Protein AF-A0A915CAP8-F1 (afdb_monomer)

Solvent-accessible surface area (backbone atoms only — not comparable to full-atom values): 8352 Å² total; per-residue (Å²): 135,81,85,80,41,60,67,44,77,44,76,41,96,78,68,72,55,78,72,49,59,77,74,40,90,83,73,81,56,42,71,53,59,78,73,64,37,61,14,31,28,34,36,31,40,40,41,34,57,38,64,57,77,76,85,67,74,97,69,77,69,26,66,51,17,30,36,37,37,34,40,66,33,47,34,55,49,46,71,52,47,49,56,67,47,50,46,27,82,45,32,44,34,42,36,36,30,34,49,73,64,46,70,62,51,58,72,71,46,66,84,61,64,67,66,33,73,51,45,17,54,81,38,74,78,53,49,65,60,41,66,75,59,36,72,72,35,48,78,46,79,45,70,45,81,127

Mean predicted aligned error: 7.62 Å

Sequence (146 aa):
MGISLQLLELIDDLKMSPYMIVMQKQRRFLYMYNEFKRCEHLVIRYDIGIVAPSFHSAQSAYEELKRVELVASHVLCKNDLVLYLSNAPNLVLLQILQPPHWVERVKRCTYGCFRNEDYGCFMDWGWASVPIRLPRTCLRFDCCSA

Nearest PDB structures (foldseek):
  2zud-assembly1_B  TM=3.402E-01  e=4.908E+00  Saccharolobus solfataricus

Structure (mmCIF, N/CA/C/O backbone):
data_AF-A0A915CAP8-F1
#
_entry.id   AF-A0A915CAP8-F1
#
loop_
_atom_site.group_PDB
_atom_site.id
_atom_site.type_symbol
_atom_site.label_atom_id
_atom_site.label_alt_id
_atom_site.label_comp_id
_atom_site.label_asym_id
_atom_site.label_entity_id
_atom_site.label_seq_id
_atom_site.pdbx_PDB_ins_code
_atom_site.Cartn_x
_atom_site.Cartn_y
_atom_site.Cartn_z
_atom_site.occupancy
_atom_site.B_iso_or_equiv
_atom_site.auth_seq_id
_atom_site.auth_comp_id
_atom_site.auth_asym_id
_atom_site.auth_atom_id
_atom_site.pdbx_PDB_model_num
ATOM 1 N N . MET A 1 1 ? -29.014 -1.982 12.306 1.00 45.22 1 MET A N 1
ATOM 2 C CA . MET A 1 1 ? -27.820 -2.844 12.176 1.00 45.22 1 MET A CA 1
ATOM 3 C C . MET A 1 1 ? -27.145 -2.463 10.870 1.00 45.22 1 MET A C 1
ATOM 5 O O . MET A 1 1 ? -27.813 -2.504 9.846 1.00 45.22 1 MET A O 1
ATOM 9 N N . GLY A 1 2 ? -25.917 -1.943 10.920 1.00 61.78 2 GLY A N 1
ATOM 10 C CA . GLY A 1 2 ? -25.212 -1.457 9.728 1.00 61.78 2 GLY A CA 1
ATOM 11 C C . GLY A 1 2 ? -24.635 -2.610 8.909 1.00 61.78 2 GLY A C 1
ATOM 12 O O . GLY A 1 2 ? -24.207 -3.611 9.477 1.00 61.78 2 GLY A O 1
ATOM 13 N N . ILE A 1 3 ? -24.642 -2.476 7.584 1.00 65.69 3 ILE A N 1
ATOM 14 C CA . ILE A 1 3 ? -24.001 -3.424 6.668 1.00 65.69 3 ILE A CA 1
ATOM 15 C C . ILE A 1 3 ? -22.483 -3.273 6.835 1.00 65.69 3 ILE A C 1
ATOM 17 O O . ILE A 1 3 ? -21.955 -2.177 6.661 1.00 65.69 3 ILE A O 1
ATOM 21 N N . SER A 1 4 ? -21.790 -4.356 7.194 1.00 76.00 4 SER A N 1
ATOM 22 C CA . SER A 1 4 ? -20.324 -4.388 7.228 1.00 76.00 4 SER A CA 1
ATOM 23 C C . SER A 1 4 ? -19.794 -4.522 5.801 1.00 76.00 4 SER A C 1
ATOM 25 O O . SER A 1 4 ? -20.192 -5.433 5.071 1.00 76.00 4 SER A O 1
ATOM 27 N N . LEU A 1 5 ? -18.928 -3.597 5.386 1.00 86.44 5 LEU A N 1
ATOM 28 C CA . LEU A 1 5 ? -18.303 -3.641 4.070 1.00 86.44 5 LEU A CA 1
ATOM 29 C C . LEU A 1 5 ? -17.179 -4.683 4.097 1.00 86.44 5 LEU A C 1
ATOM 31 O O . LEU A 1 5 ? -16.155 -4.490 4.740 1.00 86.44 5 LEU A O 1
ATOM 35 N N . GLN A 1 6 ? -17.355 -5.805 3.409 1.00 92.31 6 GLN A N 1
ATOM 36 C CA . GLN A 1 6 ? -16.332 -6.858 3.401 1.00 92.31 6 GLN A CA 1
ATOM 37 C C . GLN A 1 6 ? -15.138 -6.495 2.512 1.00 92.31 6 GLN A C 1
ATOM 39 O O . GLN A 1 6 ? -13.993 -6.747 2.875 1.00 92.31 6 GLN A O 1
ATOM 44 N N . LEU A 1 7 ? -15.399 -5.877 1.360 1.00 94.75 7 LEU A N 1
ATOM 45 C CA . LEU A 1 7 ? -14.399 -5.603 0.336 1.00 94.75 7 LEU A CA 1
ATOM 46 C C . LEU A 1 7 ? -14.619 -4.213 -0.260 1.00 94.75 7 LEU A C 1
ATOM 48 O O . LEU A 1 7 ? -15.743 -3.867 -0.625 1.00 94.75 7 LEU A O 1
ATOM 52 N N . LEU A 1 8 ? -13.540 -3.446 -0.390 1.00 94.88 8 LEU A N 1
ATOM 53 C CA . LEU A 1 8 ? -13.489 -2.228 -1.190 1.00 94.88 8 LEU A CA 1
ATOM 54 C C . LEU A 1 8 ? -12.376 -2.367 -2.230 1.00 94.88 8 LEU A C 1
ATOM 56 O O . LEU A 1 8 ? -11.212 -2.514 -1.865 1.00 94.88 8 LEU A O 1
ATOM 60 N N . GLU A 1 9 ? -12.726 -2.291 -3.514 1.00 93.88 9 GLU A N 1
ATOM 61 C CA . GLU A 1 9 ? -11.757 -2.313 -4.613 1.00 93.88 9 GLU A CA 1
ATOM 62 C C . GLU A 1 9 ? -11.641 -0.926 -5.252 1.00 93.88 9 GLU A C 1
ATOM 64 O O . GLU A 1 9 ? -12.632 -0.334 -5.679 1.00 93.88 9 GLU A O 1
ATOM 69 N N . LEU A 1 10 ? -10.417 -0.407 -5.333 1.00 90.81 10 LEU A N 1
ATOM 70 C CA . LEU A 1 10 ? -10.092 0.862 -5.980 1.00 90.81 10 LEU A CA 1
ATOM 71 C C . LEU A 1 10 ? -9.308 0.558 -7.258 1.00 90.81 10 LEU A C 1
ATOM 73 O O . LEU A 1 10 ? -8.135 0.184 -7.194 1.00 90.81 10 LEU A O 1
ATOM 77 N N . ILE A 1 11 ? -9.966 0.670 -8.412 1.00 87.44 11 ILE A N 1
ATOM 78 C CA . ILE A 1 11 ? -9.454 0.186 -9.702 1.00 87.44 11 ILE A CA 1
ATOM 79 C C . ILE A 1 11 ? -9.255 1.357 -10.671 1.00 87.44 11 ILE A C 1
ATOM 81 O O . ILE A 1 11 ? -10.142 2.196 -10.813 1.00 87.44 11 ILE A O 1
ATOM 85 N N . ASP A 1 12 ? -8.095 1.400 -11.337 1.00 79.12 12 ASP A N 1
ATOM 86 C CA . ASP A 1 12 ? -7.888 2.182 -12.563 1.00 79.12 12 ASP A CA 1
ATOM 87 C C . ASP A 1 12 ? -7.620 1.238 -13.732 1.00 79.12 12 ASP A C 1
ATOM 89 O O . ASP A 1 12 ? -6.524 0.680 -13.856 1.00 79.12 12 ASP A O 1
ATOM 93 N N . ASP A 1 13 ? -8.599 1.083 -14.616 1.00 70.94 13 ASP A N 1
ATOM 94 C CA . ASP A 1 13 ? -8.424 0.287 -15.833 1.00 70.94 13 ASP A CA 1
ATOM 95 C C . ASP A 1 13 ? -7.512 0.984 -16.860 1.00 70.94 13 ASP A C 1
ATOM 97 O O . ASP A 1 13 ? -7.046 0.358 -17.811 1.00 70.94 13 ASP A O 1
ATOM 101 N N . LEU A 1 14 ? -7.200 2.273 -16.666 1.00 66.12 14 LEU A N 1
ATOM 102 C CA . LEU A 1 14 ? -6.301 3.051 -17.524 1.00 66.12 14 LEU A CA 1
ATOM 103 C C . LEU A 1 14 ? -4.865 3.098 -16.991 1.00 66.12 14 LEU A C 1
ATOM 105 O O . LEU A 1 14 ? -4.107 4.009 -17.344 1.00 66.12 14 LEU A O 1
ATOM 109 N N . LYS A 1 15 ? -4.481 2.139 -16.140 1.00 63.53 15 LYS A N 1
ATOM 110 C CA . LYS A 1 15 ? -3.163 2.093 -15.502 1.00 63.53 15 LYS A CA 1
ATOM 111 C C . LYS A 1 15 ? -2.038 2.291 -16.515 1.00 63.53 15 LYS A C 1
ATOM 113 O O . LYS A 1 15 ? -1.812 1.477 -17.413 1.00 63.53 15 LYS A O 1
ATOM 118 N N . MET A 1 16 ? -1.310 3.393 -16.356 1.00 60.22 16 MET A N 1
ATOM 119 C CA . MET A 1 16 ? -0.176 3.690 -17.217 1.00 60.22 16 MET A CA 1
ATOM 120 C C . MET A 1 16 ? 0.989 2.764 -16.886 1.00 60.22 16 MET A C 1
ATOM 122 O O . MET A 1 16 ? 1.240 2.421 -15.732 1.00 60.22 16 MET A O 1
ATOM 126 N N . SER A 1 17 ? 1.748 2.394 -17.915 1.00 60.75 17 SER A N 1
ATOM 127 C CA . SER A 1 17 ? 2.997 1.667 -17.719 1.00 60.75 17 SER A CA 1
ATOM 128 C C . SER A 1 17 ? 3.919 2.438 -16.756 1.00 60.75 17 SER A C 1
ATOM 130 O O . SER A 1 17 ? 4.040 3.658 -16.902 1.00 60.75 17 SER A O 1
ATOM 132 N N . PRO A 1 18 ? 4.634 1.749 -15.842 1.00 57.19 18 PRO A N 1
ATOM 133 C CA . PRO A 1 18 ? 5.648 2.337 -14.964 1.00 57.19 18 PRO A CA 1
ATOM 134 C C . PRO A 1 18 ? 6.547 3.354 -15.683 1.00 57.19 18 PRO A C 1
ATOM 136 O O . PRO A 1 18 ? 6.796 4.442 -15.178 1.00 57.19 18 PRO A O 1
ATOM 139 N N . TYR A 1 19 ? 6.974 3.044 -16.909 1.00 58.22 19 TYR A N 1
ATOM 140 C CA . TYR A 1 19 ? 7.854 3.889 -17.721 1.00 58.22 19 TYR A CA 1
ATOM 141 C C . TYR A 1 19 ? 7.200 5.200 -18.183 1.00 58.22 19 TYR A C 1
ATOM 143 O O . TYR A 1 19 ? 7.873 6.220 -18.321 1.00 58.22 19 TYR A O 1
ATOM 151 N N . MET A 1 20 ? 5.882 5.197 -18.391 1.00 57.19 20 MET A N 1
ATOM 152 C CA . MET A 1 20 ? 5.133 6.385 -18.803 1.00 57.19 20 MET A CA 1
ATOM 153 C C . MET A 1 20 ? 4.959 7.390 -17.661 1.00 57.19 20 MET A C 1
ATOM 155 O O . MET A 1 20 ? 4.855 8.583 -17.928 1.00 57.19 20 MET A O 1
ATOM 159 N N . ILE A 1 21 ? 5.006 6.944 -16.402 1.00 58.88 21 ILE A N 1
ATOM 160 C CA . ILE A 1 21 ? 4.915 7.810 -15.211 1.00 58.88 21 ILE A CA 1
ATOM 161 C C . ILE A 1 21 ? 6.149 8.722 -15.074 1.00 58.88 21 ILE A C 1
ATOM 163 O O . ILE A 1 21 ? 6.039 9.863 -14.616 1.00 58.88 21 ILE A O 1
ATOM 167 N N . VAL A 1 22 ? 7.330 8.247 -15.493 1.00 57.97 22 VAL A N 1
ATOM 168 C CA . VAL A 1 22 ? 8.552 9.074 -15.569 1.00 57.97 22 VAL A CA 1
ATOM 169 C C . VAL A 1 22 ? 8.450 10.091 -16.705 1.00 57.97 22 VAL A C 1
ATOM 171 O O . VAL A 1 22 ? 8.913 11.219 -16.568 1.00 57.97 22 VAL A O 1
ATOM 174 N N . MET A 1 23 ? 7.839 9.696 -17.822 1.00 54.62 23 MET A N 1
ATOM 175 C CA . MET A 1 23 ? 7.785 10.498 -19.046 1.00 54.62 23 MET A CA 1
ATOM 176 C C . MET A 1 23 ? 6.663 11.549 -19.044 1.00 54.62 23 MET A C 1
ATOM 178 O O . MET A 1 23 ? 6.802 12.585 -19.692 1.00 54.62 23 MET A O 1
ATOM 182 N N . GLN A 1 24 ? 5.560 11.323 -18.323 1.00 55.03 24 GLN A N 1
ATOM 183 C CA . GLN A 1 24 ? 4.420 12.241 -18.273 1.00 55.03 24 GLN A CA 1
ATOM 184 C C . GLN A 1 24 ? 4.363 13.028 -16.957 1.00 55.03 24 GLN A C 1
ATOM 186 O O . GLN A 1 24 ? 4.322 12.466 -15.865 1.00 55.03 24 GLN A O 1
ATOM 191 N N . LYS A 1 25 ? 4.301 14.363 -17.065 1.00 52.38 25 LYS A N 1
ATOM 192 C CA . LYS A 1 25 ? 4.151 15.278 -15.915 1.00 52.38 25 LYS A CA 1
ATOM 193 C C . LYS A 1 25 ? 2.743 15.272 -15.303 1.00 52.38 25 LYS A C 1
ATOM 195 O O . LYS A 1 25 ? 2.581 15.728 -14.177 1.00 52.38 25 LYS A O 1
ATOM 200 N N . GLN A 1 26 ? 1.732 14.773 -16.018 1.00 55.78 26 GLN A N 1
ATOM 201 C CA . GLN A 1 26 ? 0.367 14.639 -15.502 1.00 55.78 26 GLN A CA 1
ATOM 202 C C . GLN A 1 26 ? 0.172 13.243 -14.926 1.00 55.78 26 GLN A C 1
ATOM 204 O O . GLN A 1 26 ? -0.254 12.315 -15.609 1.00 55.78 26 GLN A O 1
ATOM 209 N N . ARG A 1 27 ? 0.531 13.090 -13.656 1.00 63.56 27 ARG A N 1
ATOM 210 C CA . ARG A 1 27 ? 0.350 11.835 -12.938 1.00 63.56 27 ARG A CA 1
ATOM 211 C C . ARG A 1 27 ? -1.035 11.831 -12.291 1.00 63.56 27 ARG A C 1
ATOM 213 O O . ARG A 1 27 ? -1.385 12.767 -11.575 1.00 63.56 27 ARG A O 1
ATOM 220 N N . ARG A 1 28 ? -1.830 10.802 -12.585 1.00 72.12 28 ARG A N 1
ATOM 221 C CA . ARG A 1 28 ? -3.120 10.559 -11.932 1.00 72.12 28 ARG A CA 1
ATOM 222 C C . ARG A 1 28 ? -2.848 9.724 -10.687 1.00 72.12 28 ARG A C 1
ATOM 224 O O . ARG A 1 28 ? -2.156 8.714 -10.774 1.00 72.12 28 ARG A O 1
ATOM 231 N N . PHE A 1 29 ? -3.319 10.191 -9.541 1.00 76.44 29 PHE A N 1
ATOM 232 C CA . PHE A 1 29 ? -3.034 9.583 -8.250 1.00 76.44 29 PHE A CA 1
ATOM 233 C C . PHE A 1 29 ? -4.306 9.420 -7.437 1.00 76.44 29 PHE A C 1
ATOM 235 O O . PHE A 1 29 ? -5.196 10.269 -7.492 1.00 76.44 29 PHE A O 1
ATOM 242 N N . LEU A 1 30 ? -4.350 8.353 -6.642 1.00 81.38 30 LEU A N 1
ATOM 243 C CA . LEU A 1 30 ? -5.421 8.139 -5.684 1.00 81.38 30 LEU A CA 1
ATOM 244 C C . LEU A 1 30 ? -5.181 8.990 -4.441 1.00 81.38 30 LEU A C 1
ATOM 246 O O . LEU A 1 30 ? -4.087 8.960 -3.875 1.00 81.38 30 LEU A O 1
ATOM 250 N N . TYR A 1 31 ? -6.230 9.693 -4.015 1.00 83.94 31 TYR A N 1
ATOM 251 C CA . TYR A 1 31 ? -6.330 10.270 -2.681 1.00 83.94 31 TYR A CA 1
ATOM 252 C C . TYR A 1 31 ? -6.794 9.190 -1.704 1.00 83.94 31 TYR A C 1
ATOM 254 O O . TYR A 1 31 ? -7.876 8.626 -1.862 1.00 83.94 31 TYR A O 1
ATOM 262 N N . MET A 1 32 ? -5.984 8.905 -0.687 1.00 86.88 32 MET A N 1
ATOM 263 C CA . MET A 1 32 ? -6.348 7.949 0.362 1.00 86.88 32 MET A CA 1
ATOM 264 C C . MET A 1 32 ? -7.248 8.607 1.411 1.00 86.88 32 MET A C 1
ATOM 266 O O . MET A 1 32 ? -6.771 9.344 2.274 1.00 86.88 32 MET A O 1
ATOM 270 N N . TYR A 1 33 ? -8.549 8.326 1.344 1.00 86.50 33 TYR A N 1
ATOM 271 C CA . TYR A 1 33 ? -9.539 8.782 2.320 1.00 86.50 33 TYR A CA 1
ATOM 272 C C . TYR A 1 33 ? -9.624 7.823 3.509 1.00 86.50 33 TYR A C 1
ATOM 274 O O . TYR A 1 33 ? -9.408 6.619 3.373 1.00 86.50 33 TYR A O 1
ATOM 282 N N . ASN A 1 34 ? -9.932 8.331 4.701 1.00 86.44 34 ASN A N 1
ATOM 283 C CA . ASN A 1 34 ? -9.977 7.508 5.912 1.00 86.44 34 AS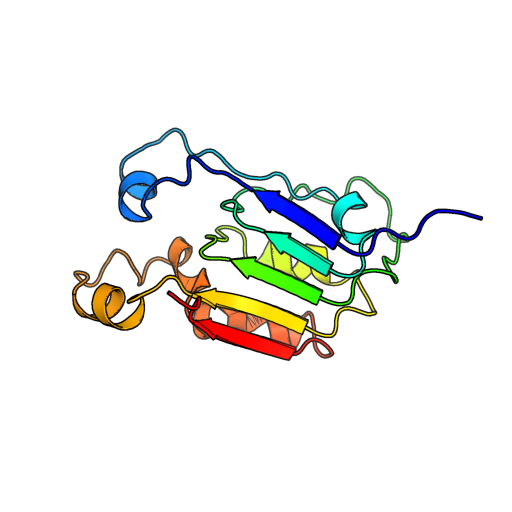N A CA 1
ATOM 284 C C . ASN A 1 34 ? -11.107 6.466 5.877 1.00 86.44 34 ASN A C 1
ATOM 286 O O . ASN A 1 34 ? -10.951 5.362 6.392 1.00 86.44 34 ASN A O 1
ATOM 290 N N . GLU A 1 35 ? -12.208 6.795 5.214 1.00 86.81 35 GLU A N 1
ATOM 291 C CA . GLU A 1 35 ? -13.402 5.978 5.028 1.00 86.81 35 GLU A CA 1
ATOM 292 C C . GLU A 1 35 ? -13.103 4.657 4.318 1.00 86.81 35 GLU A C 1
ATOM 294 O O . GLU A 1 35 ? -13.813 3.678 4.535 1.00 86.81 35 GLU A O 1
ATOM 299 N N . PHE A 1 36 ? -12.024 4.592 3.533 1.00 90.19 36 PHE A N 1
ATOM 300 C CA . PHE A 1 36 ? -11.600 3.362 2.864 1.00 90.19 36 PHE A CA 1
ATOM 301 C C . PHE A 1 36 ? -11.194 2.260 3.850 1.00 90.19 36 PHE A C 1
ATOM 303 O O . PHE A 1 36 ? -11.239 1.087 3.498 1.00 90.19 36 PHE A O 1
ATOM 310 N N . LYS A 1 37 ? -10.872 2.606 5.104 1.00 90.44 37 LYS A N 1
ATOM 311 C CA . LYS A 1 37 ? -10.575 1.640 6.174 1.00 90.44 37 LYS A CA 1
ATOM 312 C C . LYS A 1 37 ? -11.826 1.064 6.850 1.00 90.44 37 LYS A C 1
ATOM 314 O O . LYS A 1 37 ? -11.694 0.225 7.729 1.00 90.44 37 LYS A O 1
ATOM 319 N N . ARG A 1 38 ? -13.039 1.467 6.451 1.00 90.50 38 ARG A N 1
ATOM 320 C CA . ARG A 1 38 ? -14.303 0.892 6.965 1.00 90.50 38 ARG A CA 1
ATOM 321 C C . ARG A 1 38 ? -14.665 -0.457 6.329 1.00 90.50 38 ARG A C 1
ATOM 323 O O . ARG A 1 38 ? -15.790 -0.922 6.494 1.00 90.50 38 ARG A O 1
ATOM 330 N N . CYS A 1 39 ? -13.750 -1.050 5.564 1.00 93.38 39 CYS A N 1
ATOM 331 C CA . CYS A 1 39 ? -13.909 -2.373 4.978 1.00 93.38 39 CYS A CA 1
ATOM 332 C C . CYS A 1 39 ? -13.007 -3.396 5.666 1.00 93.38 39 CYS A C 1
ATOM 334 O O . CYS A 1 39 ? -11.993 -3.014 6.235 1.00 93.38 39 CYS A O 1
ATOM 336 N N . GLU A 1 40 ? -13.330 -4.686 5.574 1.00 95.31 40 GLU A N 1
ATOM 337 C CA . GLU A 1 40 ? -12.438 -5.750 6.059 1.00 95.31 40 GLU A CA 1
ATOM 338 C C . GLU A 1 40 ? -11.204 -5.938 5.163 1.00 95.31 40 GLU A C 1
ATOM 340 O O . GLU A 1 40 ? -10.091 -6.161 5.659 1.00 95.31 40 GLU A O 1
ATOM 345 N N . HIS A 1 41 ? -11.398 -5.812 3.850 1.00 96.88 41 HIS A N 1
ATOM 346 C CA . HIS A 1 41 ? -10.368 -5.965 2.834 1.00 96.88 41 HIS A CA 1
ATOM 347 C C . HIS A 1 41 ? -10.362 -4.776 1.866 1.00 96.88 41 HIS A C 1
ATOM 349 O O . HIS A 1 41 ? -11.346 -4.524 1.171 1.00 96.88 41 HIS A O 1
ATOM 355 N N . LEU A 1 42 ? -9.232 -4.075 1.793 1.00 95.81 42 LEU A N 1
ATOM 356 C CA . LEU A 1 42 ? -9.001 -2.983 0.852 1.00 95.81 42 LEU A CA 1
ATOM 357 C C . LEU A 1 42 ? -8.063 -3.443 -0.268 1.00 95.81 42 LEU A C 1
ATOM 359 O O . LEU A 1 42 ? -6.892 -3.714 -0.011 1.00 95.81 42 LEU A O 1
ATOM 363 N N . VAL A 1 43 ? -8.552 -3.478 -1.505 1.00 94.69 43 VAL A N 1
ATOM 364 C CA . VAL A 1 43 ? -7.763 -3.823 -2.695 1.00 94.69 43 VAL A CA 1
ATOM 365 C C . VAL A 1 43 ? -7.520 -2.565 -3.516 1.00 94.69 43 VAL A C 1
ATOM 367 O O . VAL A 1 43 ? -8.455 -1.864 -3.900 1.00 94.69 43 VAL A O 1
ATOM 370 N N . ILE A 1 44 ? -6.258 -2.280 -3.820 1.00 91.62 44 ILE A N 1
ATOM 371 C CA . ILE A 1 44 ? -5.852 -1.094 -4.570 1.00 91.62 44 ILE A CA 1
ATOM 372 C C . ILE A 1 44 ? -5.142 -1.535 -5.847 1.00 91.62 44 ILE A C 1
ATOM 374 O O . ILE A 1 44 ? -3.995 -1.982 -5.847 1.00 91.62 44 ILE A O 1
ATOM 378 N N . ARG A 1 45 ? -5.847 -1.365 -6.963 1.00 88.00 45 ARG A N 1
ATOM 379 C CA . ARG A 1 45 ? -5.385 -1.544 -8.344 1.00 88.00 45 ARG A CA 1
ATOM 380 C C . ARG A 1 45 ? -5.156 -0.185 -9.015 1.00 88.00 45 ARG A C 1
ATOM 382 O O . ARG A 1 45 ? -5.253 -0.082 -10.231 1.00 88.00 45 ARG A O 1
ATOM 389 N N . TYR A 1 46 ? -4.798 0.836 -8.240 1.00 84.25 46 TYR A N 1
ATOM 390 C CA . TYR A 1 46 ? -4.632 2.230 -8.664 1.00 84.25 46 TYR A CA 1
ATOM 391 C C . TYR A 1 46 ? -3.347 2.811 -8.052 1.00 84.25 46 TYR A C 1
ATOM 393 O O . TYR A 1 46 ? -3.156 2.683 -6.850 1.00 84.25 46 TYR A O 1
ATOM 401 N N . ASP A 1 47 ? -2.515 3.528 -8.816 1.00 81.56 47 ASP A N 1
ATOM 402 C CA . ASP A 1 47 ? -1.282 4.141 -8.287 1.00 81.56 47 ASP A CA 1
ATOM 403 C C . ASP A 1 47 ? -1.519 5.222 -7.204 1.00 81.56 47 ASP A C 1
ATOM 405 O O . ASP A 1 47 ? -2.141 6.268 -7.416 1.00 81.56 47 ASP A O 1
ATOM 409 N N . ILE A 1 48 ? -0.961 5.000 -6.015 1.00 78.44 48 ILE A N 1
ATOM 410 C CA . ILE A 1 48 ? -1.120 5.863 -4.843 1.00 78.44 48 ILE A CA 1
ATOM 411 C C . ILE A 1 48 ? -0.012 6.918 -4.831 1.00 78.44 48 ILE A C 1
ATOM 413 O O . ILE A 1 48 ? 1.149 6.628 -4.533 1.00 78.44 48 ILE A O 1
ATOM 417 N N . GLY A 1 49 ? -0.374 8.163 -5.120 1.00 75.00 49 GLY A N 1
ATOM 418 C CA . GLY A 1 49 ? 0.547 9.299 -5.026 1.00 75.00 49 GLY A CA 1
ATOM 419 C C . GLY A 1 49 ? 0.201 10.301 -3.936 1.00 75.00 49 GLY A C 1
ATOM 420 O O . GLY A 1 49 ? 1.067 11.085 -3.566 1.00 75.00 49 GLY A O 1
ATOM 421 N N . ILE A 1 50 ? -1.033 10.303 -3.418 1.00 78.62 50 ILE A N 1
ATOM 422 C CA . ILE A 1 50 ? -1.469 11.308 -2.449 1.00 78.62 50 ILE A CA 1
ATOM 423 C C . ILE A 1 50 ? -2.148 10.623 -1.271 1.00 78.62 50 ILE A C 1
ATOM 425 O O . ILE A 1 50 ? -3.247 10.080 -1.362 1.00 78.62 50 ILE A O 1
ATOM 429 N N . VAL A 1 51 ? -1.497 10.693 -0.118 1.00 79.81 51 VAL A N 1
ATOM 430 C CA . VAL A 1 51 ? -2.116 10.313 1.147 1.00 79.81 51 VAL A CA 1
ATOM 431 C C . VAL A 1 51 ? -2.554 11.605 1.807 1.00 79.81 51 VAL A C 1
ATOM 433 O O . VAL A 1 51 ? -1.726 12.372 2.295 1.00 79.81 51 VAL A O 1
ATOM 436 N N . ALA A 1 52 ? -3.852 11.898 1.738 1.00 70.75 52 ALA A N 1
ATOM 437 C CA . ALA A 1 52 ? -4.370 13.115 2.337 1.00 70.75 52 ALA A CA 1
ATOM 438 C C . ALA A 1 52 ? -4.094 13.083 3.852 1.00 70.75 52 ALA A C 1
ATOM 440 O O . ALA A 1 52 ? -4.355 12.057 4.492 1.00 70.75 52 ALA A O 1
ATOM 441 N N . PRO A 1 53 ? -3.574 14.174 4.445 1.00 59.25 53 PRO A N 1
ATOM 442 C CA . PRO A 1 53 ? -3.434 14.248 5.888 1.00 59.25 53 PRO A CA 1
ATOM 443 C C . PRO A 1 53 ? -4.812 14.063 6.525 1.00 59.25 53 PRO A C 1
ATOM 445 O O . PRO A 1 53 ? -5.813 14.591 6.040 1.00 59.25 53 PRO A O 1
ATOM 448 N N . SER A 1 54 ? -4.872 13.279 7.602 1.00 59.22 54 SER A N 1
ATOM 449 C CA . SER A 1 54 ? -6.120 13.049 8.324 1.00 59.22 54 SER A CA 1
ATOM 450 C C . SER A 1 54 ? -6.641 14.378 8.871 1.00 59.22 54 SER A C 1
ATOM 452 O O . SER A 1 54 ? -6.151 14.866 9.884 1.00 59.22 54 SER A O 1
ATOM 454 N N . PHE A 1 55 ? -7.649 14.958 8.219 1.00 54.75 55 PHE A N 1
ATOM 455 C CA . PHE A 1 55 ? -8.376 16.119 8.747 1.00 54.75 55 PHE A CA 1
AT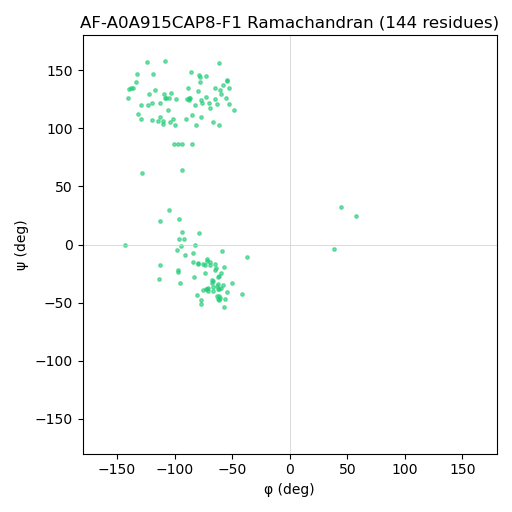OM 456 C C . PHE A 1 55 ? -9.272 15.741 9.936 1.00 54.75 55 PHE A C 1
ATOM 458 O O . PHE A 1 55 ? -9.717 16.611 10.680 1.00 54.75 55 PHE A O 1
ATOM 465 N N . HIS A 1 56 ? -9.517 14.443 10.143 1.00 52.41 56 HIS A N 1
ATOM 466 C CA . HIS A 1 56 ? -10.237 13.947 11.306 1.00 52.41 56 HIS A CA 1
ATOM 467 C C . HIS A 1 56 ? -9.288 13.699 12.481 1.00 52.41 56 HIS A C 1
ATOM 469 O O . HIS A 1 56 ? -8.305 12.959 12.385 1.00 52.41 56 HIS A O 1
ATOM 475 N N . SER A 1 57 ? -9.618 14.351 13.594 1.00 47.94 57 SER A N 1
ATOM 476 C CA . SER A 1 57 ? -8.970 14.268 14.897 1.00 47.94 57 SER A CA 1
ATOM 477 C C . SER A 1 57 ? -8.833 12.825 15.386 1.00 47.94 57 SER A C 1
ATOM 479 O O . SER A 1 57 ? -9.843 12.152 15.556 1.00 47.94 57 SER A O 1
ATOM 481 N N . ALA A 1 58 ? -7.591 12.398 15.628 1.00 50.41 58 ALA A N 1
ATOM 482 C CA . ALA A 1 58 ? -7.062 11.478 16.652 1.00 50.41 58 ALA A CA 1
ATOM 483 C C . ALA A 1 58 ? -7.814 10.198 17.121 1.00 50.41 58 ALA A C 1
ATOM 485 O O . ALA A 1 58 ? -7.241 9.479 17.934 1.00 50.41 58 ALA A O 1
ATOM 486 N N . GLN A 1 59 ? -9.038 9.871 16.689 1.00 52.28 59 GLN A N 1
ATOM 487 C CA . GLN A 1 59 ? -9.897 8.923 17.425 1.00 52.28 59 GLN A CA 1
ATOM 488 C C . GLN A 1 59 ? -10.765 7.972 16.594 1.00 52.28 59 GLN A C 1
ATOM 490 O O . GLN A 1 59 ? -11.449 7.138 17.178 1.00 52.28 59 GLN A O 1
ATOM 495 N N . SER A 1 60 ? -10.743 8.006 15.262 1.00 64.56 60 SER A N 1
ATOM 496 C CA . SER A 1 60 ? -11.369 6.920 14.498 1.00 64.56 60 SER A CA 1
ATOM 497 C C . SER A 1 60 ? -10.366 5.773 14.363 1.00 64.56 60 SER A C 1
ATOM 499 O O . SER A 1 60 ? -9.589 5.746 13.406 1.00 64.56 60 SER A O 1
ATOM 501 N N . ALA A 1 61 ? -10.329 4.878 15.352 1.00 72.94 61 ALA A N 1
ATOM 502 C CA . ALA A 1 61 ? -9.748 3.557 15.152 1.00 72.94 61 ALA A CA 1
ATOM 503 C C . ALA A 1 61 ? -10.622 2.819 14.130 1.00 72.94 61 ALA A C 1
ATOM 505 O O . ALA A 1 61 ? -11.838 2.750 14.295 1.00 72.94 61 ALA A O 1
ATOM 506 N N . TYR A 1 62 ? -10.011 2.332 13.051 1.00 84.38 62 TYR A N 1
ATOM 507 C CA . TYR A 1 62 ? -10.709 1.557 12.026 1.00 84.38 62 TYR A CA 1
ATOM 508 C C . TYR A 1 62 ? -10.482 0.080 12.308 1.00 84.38 62 TYR A C 1
ATOM 510 O O . TYR A 1 62 ? -9.504 -0.517 11.856 1.00 84.38 62 TYR A O 1
ATOM 518 N N . GLU A 1 63 ? -11.344 -0.477 13.150 1.00 88.19 63 GLU A N 1
ATOM 519 C CA . GLU A 1 63 ? -11.245 -1.859 13.615 1.00 88.19 63 GLU A CA 1
ATOM 520 C C . GLU A 1 63 ? -11.682 -2.865 12.542 1.00 88.19 63 GLU A C 1
ATOM 522 O O . GLU A 1 63 ? -11.360 -4.049 12.632 1.00 88.19 63 GLU A O 1
ATOM 527 N N . GLU A 1 64 ? -12.390 -2.420 11.508 1.00 92.31 64 GLU A N 1
ATOM 528 C CA . GLU A 1 64 ? -12.872 -3.292 10.444 1.00 92.31 64 GLU A CA 1
ATOM 529 C C . GLU A 1 64 ? -11.732 -3.776 9.548 1.00 92.31 64 GLU A C 1
ATOM 531 O O . GLU A 1 64 ? -11.712 -4.955 9.196 1.00 92.31 64 GLU A O 1
ATOM 536 N N . LEU A 1 65 ? -10.770 -2.906 9.221 1.00 94.75 65 LEU A N 1
ATOM 537 C CA . LEU A 1 65 ? -9.712 -3.220 8.266 1.00 94.75 65 LEU A CA 1
ATOM 538 C C . LEU A 1 65 ? -8.731 -4.253 8.806 1.00 94.75 65 LEU A C 1
ATOM 540 O O . LEU A 1 65 ? -7.979 -4.003 9.748 1.00 94.75 65 LEU A O 1
ATOM 544 N N . LYS A 1 66 ? -8.684 -5.398 8.121 1.00 96.12 66 LYS A N 1
ATOM 545 C CA . LYS A 1 66 ? -7.780 -6.508 8.434 1.00 96.12 66 LYS A CA 1
ATOM 546 C C . LYS A 1 66 ? -6.735 -6.743 7.360 1.00 96.12 66 LYS A C 1
ATOM 548 O O . LYS A 1 66 ? -5.654 -7.247 7.673 1.00 96.12 66 LYS A O 1
ATOM 553 N N . ARG A 1 67 ? -7.047 -6.434 6.099 1.00 96.88 67 ARG A N 1
ATOM 554 C CA . ARG A 1 67 ? -6.187 -6.750 4.953 1.00 96.88 67 ARG A CA 1
ATOM 555 C C . ARG A 1 67 ? -6.126 -5.587 3.978 1.00 96.88 67 ARG A C 1
ATOM 557 O O . ARG A 1 67 ? -7.158 -5.026 3.620 1.00 96.88 67 ARG A O 1
ATOM 564 N N . VAL A 1 68 ? -4.922 -5.271 3.522 1.00 95.88 68 VAL A N 1
ATOM 565 C CA . VAL A 1 68 ? -4.683 -4.347 2.411 1.00 95.88 68 VAL A CA 1
ATOM 566 C C . VAL A 1 68 ? -3.907 -5.087 1.339 1.00 95.88 68 VAL A C 1
ATOM 568 O O . VAL A 1 68 ? -2.872 -5.682 1.633 1.00 95.88 68 VAL A O 1
ATOM 571 N N . GLU A 1 69 ? -4.385 -5.017 0.107 1.00 95.44 69 GLU A N 1
ATOM 572 C CA . GLU A 1 69 ? -3.744 -5.605 -1.058 1.00 95.44 69 GLU A CA 1
ATOM 573 C C . GLU A 1 69 ? -3.412 -4.509 -2.076 1.00 95.44 69 GLU A C 1
ATOM 575 O O . GLU A 1 69 ? -4.284 -3.774 -2.537 1.00 95.44 69 GLU A O 1
ATOM 580 N N . LEU A 1 70 ? -2.135 -4.383 -2.429 1.00 91.81 70 LEU A N 1
ATOM 581 C CA . LEU A 1 70 ? -1.643 -3.465 -3.451 1.00 91.81 70 LEU A CA 1
ATOM 582 C C . LEU A 1 70 ? -1.325 -4.261 -4.712 1.00 91.81 70 LEU A C 1
ATOM 584 O O . LEU A 1 70 ? -0.314 -4.956 -4.779 1.00 91.81 70 LEU A O 1
ATOM 588 N N . VAL A 1 71 ? -2.180 -4.153 -5.723 1.00 89.12 71 VAL A N 1
ATOM 589 C CA . VAL A 1 71 ? -2.118 -4.995 -6.919 1.00 89.12 71 VAL A CA 1
ATOM 590 C C . VAL A 1 71 ? -1.489 -4.245 -8.070 1.00 89.12 71 VAL A C 1
ATOM 592 O O . VAL A 1 71 ? -2.098 -3.328 -8.633 1.00 89.12 71 VAL A O 1
ATOM 595 N N . ALA A 1 72 ? -0.258 -4.626 -8.419 1.00 80.81 72 ALA A N 1
ATOM 596 C CA . ALA A 1 72 ? 0.547 -3.972 -9.449 1.00 80.81 72 ALA A CA 1
ATOM 597 C C . ALA A 1 72 ? 0.501 -2.436 -9.328 1.00 80.81 72 ALA A C 1
ATOM 599 O O . ALA A 1 72 ? 0.440 -1.723 -10.328 1.00 80.81 72 ALA A O 1
ATOM 600 N N . SER A 1 73 ? 0.382 -1.934 -8.098 1.00 78.06 73 SER A N 1
ATOM 601 C CA . SER A 1 73 ? 0.125 -0.538 -7.770 1.00 78.06 73 SER A CA 1
ATOM 602 C C . SER A 1 73 ? 1.413 0.103 -7.301 1.00 78.06 73 SER A C 1
ATOM 604 O O . SER A 1 73 ? 2.075 -0.433 -6.414 1.00 78.06 73 SER A O 1
ATOM 606 N N . HIS A 1 74 ? 1.759 1.261 -7.846 1.00 78.81 74 HIS A N 1
ATOM 607 C CA . HIS A 1 74 ? 2.844 2.067 -7.307 1.00 78.81 74 HIS A CA 1
ATOM 608 C C . HIS A 1 74 ? 2.356 2.824 -6.077 1.00 78.81 74 HIS A C 1
ATOM 610 O O . HIS A 1 74 ? 1.202 3.241 -6.000 1.00 78.81 74 HIS A O 1
ATOM 616 N N . VAL A 1 75 ? 3.249 3.007 -5.113 1.00 77.88 75 VAL A N 1
ATOM 617 C CA . VAL A 1 75 ? 3.016 3.865 -3.953 1.00 77.88 75 VAL A CA 1
ATOM 618 C C . VAL A 1 75 ? 4.201 4.802 -3.849 1.00 77.88 75 VAL A C 1
ATOM 620 O O . VAL A 1 75 ? 5.304 4.369 -3.513 1.00 77.88 75 VAL A O 1
ATOM 623 N N . LEU A 1 76 ? 3.991 6.078 -4.162 1.00 74.25 76 LEU A N 1
ATOM 624 C CA . LEU A 1 76 ? 5.058 7.078 -4.110 1.00 74.25 76 LEU A CA 1
ATOM 625 C C . LEU A 1 76 ? 5.324 7.499 -2.659 1.00 74.25 76 LEU A C 1
ATOM 627 O O . LEU A 1 76 ? 6.451 7.427 -2.180 1.00 74.25 76 LEU A O 1
ATOM 631 N N . CYS A 1 77 ? 4.264 7.797 -1.908 1.00 78.94 77 CYS A N 1
ATOM 632 C CA . CYS A 1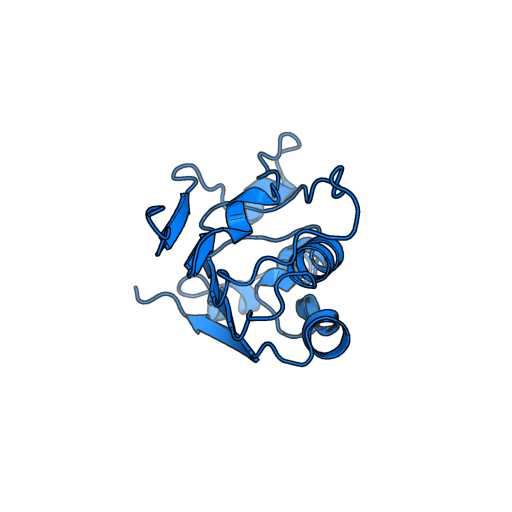 77 ? 4.334 8.233 -0.512 1.00 78.94 77 CYS A CA 1
ATOM 633 C C . CYS A 1 77 ? 4.200 7.056 0.472 1.00 78.94 77 CYS A C 1
ATOM 635 O O . CYS A 1 77 ? 3.235 6.964 1.231 1.00 78.94 77 CYS A O 1
ATOM 637 N N . LYS A 1 78 ? 5.159 6.119 0.459 1.00 86.06 78 LYS A N 1
ATOM 638 C CA . LYS A 1 78 ? 5.082 4.868 1.248 1.00 86.06 78 LYS A CA 1
ATOM 639 C C . LYS A 1 78 ? 4.988 5.115 2.749 1.00 86.06 78 LYS A C 1
ATOM 641 O O . LYS A 1 78 ? 4.144 4.528 3.414 1.00 86.06 78 LYS A O 1
ATOM 646 N N . ASN A 1 79 ? 5.818 6.009 3.280 1.00 85.81 79 ASN A N 1
ATOM 647 C CA . ASN A 1 79 ? 5.806 6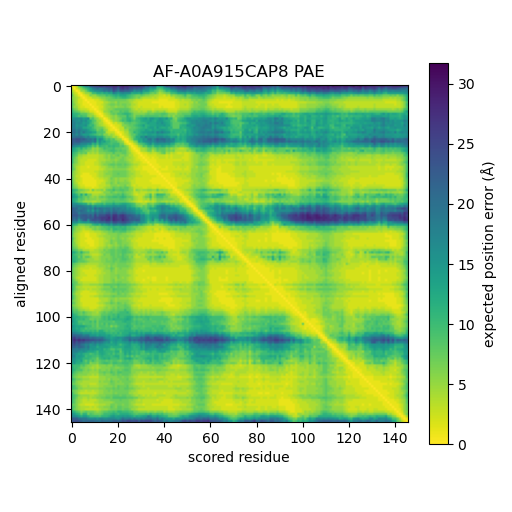.331 4.709 1.00 85.81 79 ASN A CA 1
ATOM 648 C C . ASN A 1 79 ? 4.480 6.944 5.157 1.00 85.81 79 ASN A C 1
ATOM 650 O O . ASN A 1 79 ? 4.026 6.648 6.264 1.00 85.81 79 ASN A O 1
ATOM 654 N N . ASP A 1 80 ? 3.864 7.755 4.299 1.00 86.69 80 ASP A N 1
ATOM 655 C CA . ASP A 1 80 ? 2.570 8.365 4.581 1.00 86.69 80 ASP A CA 1
ATOM 656 C C . ASP A 1 80 ? 1.462 7.323 4.506 1.00 86.69 80 ASP A C 1
ATOM 658 O O . ASP A 1 80 ? 0.588 7.315 5.363 1.00 86.69 80 ASP A O 1
ATOM 662 N N . LEU A 1 81 ? 1.530 6.379 3.560 1.00 89.81 81 LEU A N 1
ATOM 663 C CA . LEU A 1 81 ? 0.593 5.257 3.510 1.00 89.81 81 LEU A CA 1
ATOM 664 C C . LEU A 1 81 ? 0.715 4.384 4.764 1.00 89.81 81 LEU A C 1
ATOM 666 O O . LEU A 1 81 ? -0.287 4.058 5.390 1.00 89.81 81 LEU A O 1
ATOM 670 N N . VAL A 1 82 ? 1.937 4.034 5.162 1.00 90.94 82 VAL A N 1
ATOM 671 C CA . VAL A 1 82 ? 2.189 3.246 6.376 1.00 90.94 82 VAL A CA 1
ATOM 672 C C . VAL A 1 82 ? 1.692 3.994 7.620 1.00 90.94 82 VAL A C 1
ATOM 674 O O . VAL A 1 82 ? 1.107 3.381 8.509 1.00 90.94 82 VAL A O 1
ATOM 677 N N . LEU A 1 83 ? 1.861 5.320 7.677 1.00 89.38 83 LEU A N 1
ATOM 678 C CA . LEU A 1 83 ? 1.293 6.154 8.740 1.00 89.38 83 LEU A CA 1
ATOM 679 C C . LEU A 1 83 ? -0.240 6.199 8.683 1.00 89.38 83 LEU A C 1
ATOM 681 O O . LEU A 1 83 ? -0.899 6.128 9.710 1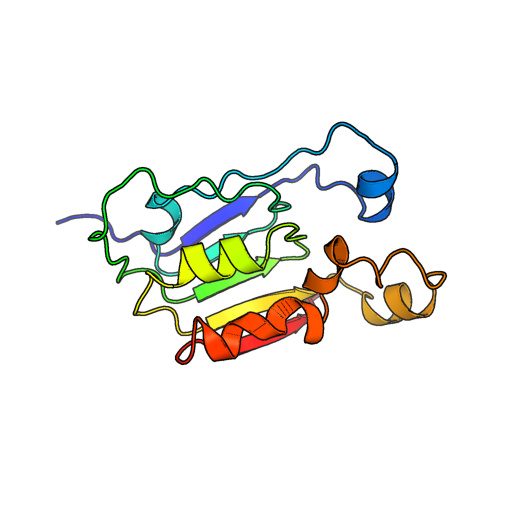.00 89.38 83 LEU A O 1
ATOM 685 N N . TYR A 1 84 ? -0.822 6.284 7.493 1.00 89.56 84 TYR A N 1
ATOM 686 C CA . TYR A 1 84 ? -2.266 6.246 7.295 1.00 89.56 84 TYR A CA 1
ATOM 687 C C . TYR A 1 84 ? -2.877 4.918 7.758 1.00 89.56 84 TYR A C 1
ATOM 689 O O . TYR A 1 84 ? -4.000 4.914 8.262 1.00 89.56 84 TYR A O 1
ATOM 697 N N . LEU A 1 85 ? -2.150 3.809 7.598 1.00 91.75 85 LEU A N 1
ATOM 698 C CA . LEU A 1 85 ? -2.558 2.476 8.040 1.00 91.75 85 LEU A CA 1
ATOM 699 C C . LEU A 1 85 ? -2.338 2.245 9.543 1.00 91.75 85 LEU A C 1
ATOM 701 O O . LEU A 1 85 ? -2.924 1.320 10.096 1.00 91.75 85 LEU A O 1
ATOM 705 N N . SER A 1 86 ? -1.544 3.072 10.233 1.00 90.50 86 SER A N 1
ATOM 706 C CA . SER A 1 86 ? -1.205 2.833 11.645 1.00 90.50 86 SER A CA 1
ATOM 707 C C . SER A 1 86 ? -2.378 3.008 12.610 1.00 90.50 86 SER A C 1
ATOM 709 O O . SER A 1 86 ? -2.317 2.531 13.741 1.00 90.50 86 SER A O 1
ATOM 711 N N . ASN A 1 87 ? -3.468 3.642 12.169 1.00 87.94 87 ASN A N 1
ATOM 712 C CA . ASN A 1 87 ? -4.713 3.751 12.931 1.00 87.94 87 ASN A CA 1
ATOM 713 C C . ASN A 1 87 ? -5.743 2.648 12.603 1.00 87.94 87 ASN A C 1
ATOM 715 O O . ASN A 1 87 ? -6.895 2.750 13.031 1.00 87.94 87 ASN A O 1
ATOM 719 N N . ALA A 1 88 ? -5.343 1.609 11.863 1.00 91.75 88 ALA A N 1
ATOM 720 C CA . ALA A 1 88 ? -6.103 0.377 11.677 1.00 91.75 88 ALA A CA 1
ATOM 721 C C . ALA A 1 88 ? -5.530 -0.718 12.605 1.00 91.75 88 ALA A C 1
ATOM 723 O O . ALA A 1 88 ? -4.651 -1.479 12.194 1.00 91.75 88 ALA A O 1
ATOM 724 N N . PRO A 1 89 ? -5.973 -0.806 13.875 1.00 90.94 89 PRO A N 1
ATOM 725 C CA . PRO A 1 89 ? -5.354 -1.684 14.875 1.00 90.94 89 PRO A CA 1
ATOM 726 C C . PRO A 1 89 ? -5.485 -3.181 14.561 1.00 90.94 89 PRO A C 1
ATOM 728 O O . PRO A 1 89 ? -4.690 -3.978 15.064 1.00 90.94 89 PRO A O 1
ATOM 731 N N . ASN A 1 90 ? -6.464 -3.553 13.731 1.00 94.56 90 ASN A N 1
ATOM 732 C CA . ASN A 1 90 ? -6.747 -4.933 13.338 1.00 94.56 90 ASN A CA 1
ATOM 733 C C . ASN A 1 90 ? -6.103 -5.326 12.002 1.00 94.56 90 ASN A C 1
ATOM 735 O O . ASN A 1 90 ? -6.313 -6.446 11.533 1.00 94.56 90 ASN A O 1
ATOM 739 N N . LEU A 1 91 ? -5.294 -4.446 11.401 1.00 96.12 91 LEU A N 1
ATOM 740 C CA . LEU A 1 91 ? -4.580 -4.735 10.165 1.00 96.12 91 LEU A CA 1
ATOM 741 C C . LEU A 1 91 ? -3.531 -5.832 10.401 1.00 96.12 91 LEU A C 1
ATOM 743 O O . LEU A 1 91 ? -2.458 -5.590 10.957 1.00 96.12 91 LEU A O 1
ATOM 747 N N . VAL A 1 92 ? -3.824 -7.042 9.931 1.00 97.00 92 VAL A N 1
ATOM 748 C CA . VAL A 1 92 ? -2.941 -8.209 10.074 1.00 97.00 92 VAL A CA 1
ATOM 749 C C . VAL A 1 92 ? -2.083 -8.457 8.839 1.00 97.00 92 VAL A C 1
ATOM 751 O O . VAL A 1 92 ? -1.045 -9.107 8.941 1.00 97.00 92 VAL A O 1
ATOM 754 N N . LEU A 1 93 ? -2.492 -7.954 7.671 1.00 97.19 93 LEU A N 1
ATOM 755 C CA . LEU A 1 93 ? -1.825 -8.238 6.405 1.00 97.19 93 LEU A CA 1
ATOM 756 C C . LEU A 1 93 ? -1.752 -7.004 5.505 1.00 97.19 93 LEU A C 1
ATOM 758 O O . LEU A 1 93 ? -2.779 -6.428 5.150 1.00 97.19 93 LEU A O 1
ATOM 762 N N . LEU A 1 94 ? -0.536 -6.686 5.072 1.00 95.94 94 LEU A N 1
ATOM 763 C CA . LEU A 1 94 ? -0.251 -5.817 3.939 1.00 95.94 94 LEU A CA 1
ATOM 764 C C . LEU A 1 94 ? 0.388 -6.676 2.844 1.00 95.94 94 LEU A C 1
ATOM 766 O O . LEU A 1 94 ? 1.511 -7.160 2.987 1.00 95.94 94 LEU A O 1
ATOM 770 N N . GLN A 1 95 ? -0.353 -6.900 1.770 1.00 95.25 95 GLN A N 1
ATOM 771 C CA . GLN A 1 95 ? 0.034 -7.761 0.666 1.00 95.25 95 GLN A CA 1
ATOM 772 C C . GLN A 1 95 ? 0.347 -6.914 -0.565 1.00 95.25 95 GLN A C 1
ATOM 774 O O . GLN A 1 95 ? -0.436 -6.055 -0.960 1.00 95.25 95 GLN A O 1
ATOM 779 N N . ILE A 1 96 ? 1.500 -7.153 -1.176 1.00 92.25 96 ILE A N 1
ATOM 780 C CA . ILE A 1 96 ? 1.943 -6.496 -2.401 1.00 92.25 96 ILE A CA 1
ATOM 781 C C . ILE A 1 96 ? 1.909 -7.542 -3.511 1.00 92.25 96 ILE A C 1
ATOM 783 O O . ILE A 1 96 ? 2.766 -8.427 -3.550 1.00 92.25 96 ILE A O 1
ATOM 787 N N . LEU A 1 97 ? 0.930 -7.451 -4.413 1.00 90.12 97 LEU A N 1
ATOM 788 C CA . LEU A 1 97 ? 0.903 -8.299 -5.599 1.00 90.12 97 LEU A CA 1
ATOM 789 C C . LEU A 1 97 ? 1.753 -7.669 -6.698 1.00 90.12 97 LEU A C 1
ATOM 791 O O . LEU A 1 97 ? 1.438 -6.614 -7.260 1.00 90.12 97 LEU A O 1
ATOM 795 N N . GLN A 1 98 ? 2.859 -8.333 -6.991 1.00 85.19 98 GLN A N 1
ATOM 796 C CA . GLN A 1 98 ? 3.807 -7.932 -8.009 1.00 85.19 98 GLN A CA 1
ATOM 797 C C . GLN A 1 98 ? 3.264 -8.310 -9.393 1.00 85.19 98 GLN A C 1
ATOM 799 O O . GLN A 1 98 ? 2.700 -9.396 -9.561 1.00 85.19 98 GLN A O 1
ATOM 804 N N . PRO A 1 99 ? 3.435 -7.444 -10.406 1.00 79.38 99 PRO A N 1
ATOM 805 C CA . PRO A 1 99 ? 2.957 -7.740 -11.747 1.00 79.38 99 PRO A CA 1
ATOM 806 C C . PRO A 1 99 ? 3.641 -8.993 -12.326 1.00 79.38 99 PRO A C 1
ATOM 808 O O . PRO A 1 99 ? 4.773 -9.317 -11.948 1.00 79.38 99 PRO A O 1
ATOM 811 N N . PRO A 1 100 ? 3.010 -9.675 -13.297 1.00 78.94 100 PRO A N 1
ATOM 812 C CA . PRO A 1 100 ? 3.640 -10.792 -13.986 1.00 78.94 100 PRO A CA 1
ATOM 813 C C . PRO A 1 100 ? 4.988 -10.385 -14.588 1.00 78.94 100 PRO A C 1
ATOM 815 O O . PRO A 1 100 ? 5.156 -9.275 -15.108 1.00 78.94 100 PRO A O 1
ATOM 818 N N . HIS A 1 101 ? 5.953 -11.298 -14.519 1.00 76.25 101 HIS A N 1
ATOM 819 C CA . HIS A 1 101 ? 7.315 -11.103 -15.018 1.00 76.25 101 HIS A CA 1
ATOM 820 C C . HIS A 1 101 ? 8.074 -9.908 -14.410 1.00 76.25 101 HIS A C 1
ATOM 822 O O . HIS A 1 101 ? 8.977 -9.341 -15.038 1.00 76.25 101 HIS A O 1
ATOM 828 N N . TRP A 1 102 ? 7.707 -9.463 -13.200 1.00 74.81 102 TRP A N 1
ATOM 829 C CA . TRP A 1 102 ? 8.390 -8.340 -12.552 1.00 74.81 102 TRP A CA 1
ATOM 830 C C . TRP A 1 102 ? 9.887 -8.627 -12.347 1.00 74.81 102 TRP A C 1
ATOM 832 O O . TRP A 1 102 ? 10.707 -7.738 -12.569 1.00 74.81 102 TRP A O 1
ATOM 842 N N . VAL A 1 103 ? 10.256 -9.872 -12.016 1.00 74.75 103 VAL A N 1
ATOM 843 C CA . VAL A 1 103 ? 11.653 -10.284 -11.809 1.00 74.75 103 VAL A CA 1
ATOM 844 C C . VAL A 1 103 ? 12.474 -10.092 -13.085 1.00 74.75 103 VAL A C 1
ATOM 846 O O . VAL A 1 103 ? 13.559 -9.508 -13.039 1.00 74.75 103 VAL A O 1
ATOM 849 N N . GLU A 1 104 ? 11.983 -10.549 -14.243 1.00 76.00 104 GLU A N 1
ATOM 850 C CA . GLU A 1 104 ? 12.688 -10.354 -15.514 1.00 76.00 104 GLU A CA 1
ATOM 851 C C . GLU A 1 104 ? 12.740 -8.876 -15.913 1.00 76.00 104 GLU A C 1
ATOM 853 O O . GLU A 1 104 ? 13.759 -8.423 -16.441 1.00 76.00 104 GLU A O 1
ATOM 858 N N . ARG A 1 105 ? 11.678 -8.108 -15.634 1.00 71.38 105 ARG A N 1
ATOM 859 C CA . ARG A 1 105 ? 11.637 -6.661 -15.898 1.00 71.38 105 ARG A CA 1
ATOM 860 C C . ARG A 1 105 ? 12.673 -5.901 -15.074 1.00 71.38 105 ARG A C 1
ATOM 862 O O . ARG A 1 105 ? 13.391 -5.080 -15.641 1.00 71.38 105 ARG A O 1
ATOM 869 N N . VAL A 1 106 ? 12.808 -6.210 -13.783 1.00 70.62 106 VAL A N 1
ATOM 870 C CA . VAL A 1 106 ? 13.835 -5.613 -12.914 1.00 70.62 106 VAL A CA 1
ATOM 871 C C . VAL A 1 106 ? 15.236 -5.945 -13.429 1.00 70.62 106 VAL A C 1
ATOM 873 O O . VAL A 1 106 ? 16.066 -5.047 -13.535 1.00 70.62 106 VAL A O 1
ATOM 876 N N . LYS A 1 107 ? 15.489 -7.201 -13.830 1.00 70.81 107 LYS A N 1
ATOM 877 C CA . LYS A 1 107 ? 16.793 -7.634 -14.372 1.00 70.81 107 LYS A CA 1
ATOM 878 C C . LYS A 1 107 ? 17.184 -6.927 -15.673 1.00 70.81 107 LYS A C 1
ATOM 880 O O . LYS A 1 107 ? 18.360 -6.656 -15.883 1.00 70.81 107 LYS A O 1
ATOM 885 N N . ARG A 1 108 ? 16.218 -6.669 -16.562 1.00 68.50 108 ARG A N 1
ATOM 886 C CA . ARG A 1 108 ? 16.450 -6.025 -17.872 1.00 68.50 108 ARG A CA 1
ATOM 887 C C . ARG A 1 108 ? 16.496 -4.505 -17.801 1.00 68.50 108 ARG A C 1
ATOM 889 O O . ARG A 1 108 ? 16.906 -3.859 -18.762 1.00 68.50 108 ARG A O 1
ATOM 896 N N . CYS A 1 109 ? 16.036 -3.926 -16.702 1.00 63.41 109 CYS A N 1
ATOM 897 C CA . CYS A 1 109 ? 16.002 -2.491 -16.566 1.00 63.41 109 CYS A CA 1
ATOM 898 C C . CYS A 1 109 ? 17.410 -1.937 -16.359 1.00 63.41 109 CYS A C 1
ATOM 900 O O . CYS A 1 109 ? 18.113 -2.314 -15.422 1.00 63.41 109 CYS A O 1
ATOM 902 N N . THR A 1 110 ? 17.797 -0.970 -17.190 1.00 57.31 110 THR A N 1
ATOM 903 C CA . THR A 1 110 ? 18.954 -0.117 -16.917 1.00 57.31 110 THR A CA 1
ATOM 904 C C . THR A 1 110 ? 18.796 0.489 -15.527 1.00 57.31 110 THR A C 1
ATOM 906 O O . THR A 1 110 ? 17.707 0.951 -15.188 1.00 57.31 110 THR A O 1
ATOM 909 N N . TYR A 1 111 ? 19.876 0.461 -14.746 1.00 54.44 111 TYR A N 1
ATOM 910 C CA . TYR A 1 111 ? 20.031 0.731 -13.306 1.00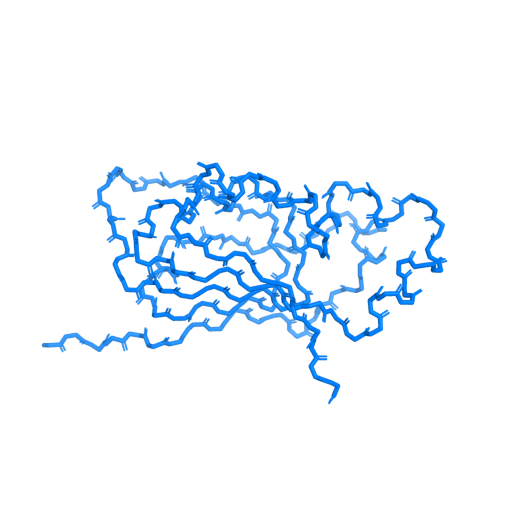 54.44 111 TYR A CA 1
ATOM 911 C C . TYR A 1 111 ? 19.190 1.862 -12.652 1.00 54.44 111 TYR A C 1
ATOM 913 O O . TYR A 1 111 ? 19.179 1.953 -11.431 1.00 54.44 111 TYR A O 1
ATOM 921 N N . GLY A 1 112 ? 18.496 2.720 -13.407 1.00 55.19 112 GLY A N 1
ATOM 922 C CA . GLY A 1 112 ? 17.750 3.882 -12.920 1.00 55.19 112 GLY A CA 1
ATOM 923 C C . GLY A 1 112 ? 16.246 3.702 -12.659 1.00 55.19 112 GLY A C 1
ATOM 924 O O . GLY 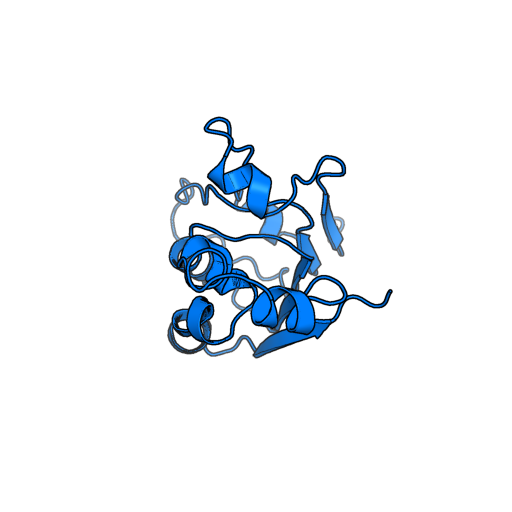A 1 112 ? 15.751 4.339 -11.737 1.00 55.19 112 GLY A O 1
ATOM 925 N N . CYS A 1 113 ? 15.485 2.876 -13.402 1.00 59.91 113 CYS A N 1
ATOM 926 C CA . CYS A 1 113 ? 14.013 2.928 -13.255 1.00 59.91 113 CYS A CA 1
ATOM 927 C C . CYS A 1 113 ? 13.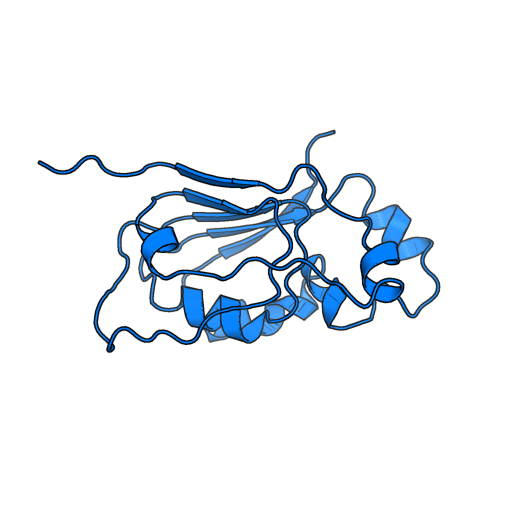512 2.221 -11.986 1.00 59.91 113 CYS A C 1
ATOM 929 O O . CYS A 1 113 ? 12.805 2.837 -11.205 1.00 59.91 113 CYS A O 1
ATOM 931 N N . PHE A 1 114 ? 13.911 0.971 -11.720 1.00 60.03 114 PHE A N 1
ATOM 932 C CA . PHE A 1 114 ? 13.443 0.238 -10.524 1.00 60.03 114 PHE A CA 1
ATOM 933 C C . PHE A 1 114 ? 14.239 0.524 -9.243 1.00 60.03 114 PHE A C 1
ATOM 935 O O . PHE A 1 114 ? 13.848 0.072 -8.171 1.00 60.03 114 PHE A O 1
ATOM 942 N N . ARG A 1 115 ? 15.354 1.262 -9.337 1.00 60.44 115 ARG A N 1
ATOM 943 C CA . ARG A 1 115 ? 16.099 1.746 -8.161 1.00 60.44 115 ARG A CA 1
ATOM 944 C C . ARG A 1 115 ? 15.643 3.118 -7.677 1.00 60.44 115 ARG A C 1
ATOM 946 O O . ARG A 1 115 ? 16.086 3.546 -6.619 1.00 60.44 115 ARG A O 1
ATOM 953 N N . ASN A 1 116 ? 14.791 3.809 -8.434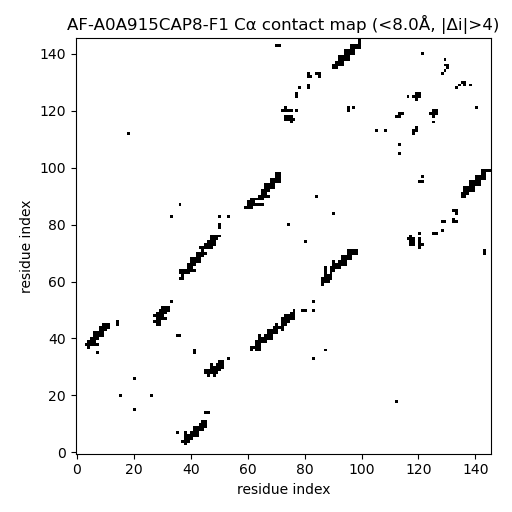 1.00 66.38 116 ASN A N 1
ATOM 954 C CA . ASN A 1 116 ? 14.157 5.022 -7.943 1.00 66.38 116 ASN A CA 1
ATOM 955 C C . ASN A 1 116 ? 13.237 4.647 -6.765 1.00 66.38 116 ASN A C 1
ATOM 957 O O . ASN A 1 116 ? 12.499 3.660 -6.833 1.00 66.38 116 ASN A O 1
ATOM 961 N N . GLU A 1 117 ? 13.311 5.427 -5.685 1.00 64.75 117 GLU A N 1
ATOM 962 C CA . GLU A 1 117 ? 12.508 5.274 -4.468 1.00 64.75 117 GLU A CA 1
ATOM 963 C C . GLU A 1 117 ? 11.006 5.149 -4.768 1.00 64.75 117 GLU A C 1
ATOM 965 O O . GLU A 1 117 ? 10.309 4.366 -4.115 1.00 64.75 117 GLU A O 1
ATOM 970 N N . ASP A 1 118 ? 10.526 5.815 -5.822 1.00 63.19 118 ASP A N 1
ATOM 971 C CA . ASP A 1 118 ? 9.161 5.718 -6.346 1.00 63.19 118 ASP A CA 1
ATOM 972 C C . ASP A 1 118 ? 8.763 4.256 -6.658 1.00 63.19 118 ASP A C 1
ATOM 974 O O . ASP A 1 118 ? 7.673 3.805 -6.290 1.00 63.19 118 ASP A O 1
ATOM 978 N N . TYR A 1 119 ? 9.677 3.459 -7.226 1.00 67.75 119 TYR A N 1
ATOM 979 C CA . TYR A 1 119 ? 9.453 2.066 -7.651 1.00 67.75 119 TYR A CA 1
ATOM 980 C C . TYR A 1 119 ? 9.848 1.014 -6.618 1.00 67.75 119 TYR A C 1
ATOM 982 O O . TYR A 1 119 ? 9.582 -0.172 -6.828 1.00 67.75 119 TYR A O 1
ATOM 990 N N . GLY A 1 120 ? 10.368 1.428 -5.459 1.00 73.44 120 GLY A N 1
ATOM 991 C CA . GLY A 1 120 ? 10.614 0.532 -4.326 1.00 73.44 120 GLY A CA 1
ATOM 992 C C . GLY A 1 120 ? 9.356 -0.191 -3.821 1.00 73.44 120 GLY A C 1
ATOM 993 O O . GLY A 1 120 ? 9.455 -1.047 -2.959 1.00 73.44 120 GLY A O 1
ATOM 994 N N . CYS A 1 121 ? 8.167 0.124 -4.352 1.00 75.94 121 CYS A N 1
ATOM 995 C CA . CYS A 1 121 ? 6.896 -0.503 -3.986 1.00 75.94 121 CYS A CA 1
ATOM 996 C C . CYS A 1 121 ? 6.901 -2.024 -4.196 1.00 75.94 121 CYS A C 1
ATOM 998 O O . CYS A 1 121 ? 6.309 -2.757 -3.414 1.00 75.94 121 CYS A O 1
ATOM 1000 N N . PHE A 1 122 ? 7.593 -2.518 -5.221 1.00 78.12 122 PHE A N 1
ATOM 1001 C CA . PHE A 1 122 ? 7.662 -3.959 -5.491 1.00 78.12 122 PHE A CA 1
ATOM 1002 C C . PHE A 1 122 ? 8.857 -4.641 -4.824 1.00 78.12 122 PHE A C 1
ATOM 1004 O O . PHE A 1 122 ? 9.083 -5.824 -5.062 1.00 78.12 122 PHE A O 1
ATOM 1011 N N . MET A 1 123 ? 9.617 -3.904 -4.013 1.00 79.56 123 MET A N 1
ATOM 1012 C CA . MET A 1 123 ? 10.836 -4.370 -3.368 1.00 79.56 123 MET A CA 1
ATOM 1013 C C . MET A 1 123 ? 10.683 -4.321 -1.849 1.00 79.56 123 MET A C 1
ATOM 1015 O O . MET A 1 123 ? 10.051 -3.422 -1.303 1.00 79.56 123 MET A O 1
ATOM 1019 N N . ASP A 1 124 ? 11.320 -5.254 -1.156 1.00 81.69 124 ASP A N 1
ATOM 1020 C CA . ASP A 1 124 ? 11.351 -5.336 0.306 1.00 81.69 124 ASP A CA 1
ATOM 1021 C C . ASP A 1 124 ? 11.885 -4.057 0.975 1.00 81.69 124 ASP A C 1
ATOM 1023 O O . ASP A 1 124 ? 11.257 -3.515 1.886 1.00 81.69 124 ASP A O 1
ATOM 1027 N N . TRP A 1 125 ? 13.001 -3.519 0.477 1.00 83.31 125 TRP A N 1
ATOM 1028 C CA . TRP A 1 125 ? 13.649 -2.327 1.028 1.00 83.31 125 TRP A CA 1
ATOM 1029 C C . TRP A 1 125 ? 12.765 -1.076 0.969 1.00 83.31 125 TRP A C 1
ATOM 1031 O O . TRP A 1 125 ? 12.886 -0.205 1.830 1.00 83.31 125 TRP A O 1
ATOM 1041 N N . GLY A 1 126 ? 11.841 -0.986 0.006 1.00 82.88 126 GLY A N 1
ATOM 1042 C CA . GLY A 1 126 ? 10.918 0.146 -0.102 1.00 82.88 126 GLY A CA 1
ATOM 1043 C C . GLY A 1 126 ? 9.887 0.199 1.028 1.00 82.88 126 GLY A C 1
ATOM 1044 O O . GLY A 1 126 ? 9.308 1.254 1.276 1.00 82.88 126 GLY A O 1
ATOM 1045 N N . TRP A 1 127 ? 9.690 -0.908 1.748 1.00 90.00 127 TRP A N 1
ATOM 1046 C CA . TRP A 1 127 ? 8.716 -1.050 2.832 1.00 90.00 127 TRP A CA 1
ATOM 1047 C C . TRP A 1 127 ? 9.366 -1.236 4.206 1.00 90.00 127 TRP A C 1
ATOM 1049 O O . TRP A 1 127 ? 8.716 -1.677 5.153 1.00 90.00 127 TRP A O 1
ATOM 1059 N N . ALA A 1 128 ? 10.636 -0.851 4.352 1.00 88.44 128 ALA A N 1
ATOM 1060 C CA . ALA A 1 128 ? 11.392 -1.004 5.595 1.00 88.44 128 ALA A CA 1
ATOM 1061 C C . ALA A 1 128 ? 10.749 -0.319 6.824 1.00 88.44 128 ALA A C 1
ATOM 1063 O O . ALA A 1 128 ? 11.051 -0.685 7.959 1.00 88.44 128 ALA A O 1
ATOM 1064 N N . SER A 1 129 ? 9.843 0.649 6.632 1.00 89.81 129 SER A N 1
ATOM 1065 C CA . SER A 1 129 ? 9.114 1.306 7.726 1.00 89.81 129 SER A CA 1
ATOM 1066 C C . SER A 1 129 ? 7.927 0.502 8.270 1.00 89.81 129 SER A C 1
ATOM 1068 O O . SER A 1 129 ? 7.481 0.784 9.385 1.00 89.81 129 SER A O 1
ATOM 1070 N N . VAL A 1 130 ? 7.440 -0.512 7.544 1.00 92.81 130 VAL A N 1
ATOM 1071 C CA . VAL A 1 130 ? 6.327 -1.380 7.970 1.00 92.81 130 VAL A CA 1
ATOM 1072 C C . VAL A 1 130 ? 6.600 -2.066 9.312 1.00 92.81 130 VAL A C 1
ATOM 1074 O O . VAL A 1 130 ? 5.795 -1.860 10.215 1.00 92.81 130 VAL A O 1
ATOM 1077 N N . PRO A 1 131 ? 7.710 -2.800 9.531 1.00 90.75 131 PRO A N 1
ATOM 1078 C CA . PRO A 1 131 ? 7.941 -3.469 10.816 1.00 90.75 131 PRO A CA 1
ATOM 1079 C C . PRO A 1 131 ? 8.030 -2.499 12.005 1.00 90.75 131 PRO A C 1
ATOM 1081 O O . PRO A 1 131 ? 7.709 -2.874 13.129 1.00 90.75 131 PRO A O 1
ATOM 1084 N N . ILE A 1 132 ? 8.437 -1.247 11.766 1.00 91.12 132 ILE A N 1
ATOM 1085 C CA . ILE A 1 132 ? 8.569 -0.218 12.808 1.00 91.12 132 ILE A CA 1
ATOM 1086 C C . ILE A 1 132 ? 7.206 0.408 13.140 1.00 91.12 132 ILE A C 1
ATOM 1088 O O . ILE A 1 132 ? 6.898 0.643 14.306 1.00 91.12 132 ILE A O 1
ATOM 1092 N N . ARG A 1 133 ? 6.392 0.713 12.122 1.00 90.31 133 ARG A N 1
ATOM 1093 C CA . ARG A 1 133 ? 5.140 1.478 12.274 1.00 90.31 133 ARG A CA 1
ATOM 1094 C C . ARG A 1 133 ? 3.885 0.611 12.362 1.00 90.31 133 ARG A C 1
ATOM 1096 O O . ARG A 1 133 ? 2.885 1.058 12.912 1.00 90.31 133 ARG A O 1
ATOM 1103 N N . LEU A 1 134 ? 3.942 -0.605 11.831 1.00 93.88 134 LEU A N 1
ATOM 1104 C CA . LEU A 1 134 ? 2.864 -1.590 11.792 1.00 93.88 134 LEU A CA 1
ATOM 1105 C C . LEU A 1 134 ? 3.374 -2.936 12.344 1.00 93.88 134 LEU A C 1
ATOM 1107 O O . LEU A 1 134 ? 3.383 -3.940 11.633 1.00 93.88 134 LEU A O 1
ATOM 1111 N N . PRO A 1 135 ? 3.805 -2.997 13.617 1.00 92.12 135 PRO A N 1
ATOM 1112 C CA . PRO A 1 135 ? 4.506 -4.164 14.167 1.00 92.12 135 PRO A CA 1
ATOM 1113 C C . PRO A 1 135 ? 3.655 -5.443 14.226 1.00 92.12 135 PRO A C 1
ATOM 1115 O O . PRO A 1 135 ? 4.189 -6.534 14.396 1.00 92.12 135 PRO A O 1
ATOM 1118 N N . ARG A 1 136 ? 2.326 -5.323 14.113 1.00 92.69 136 ARG A N 1
ATOM 1119 C CA . ARG A 1 136 ? 1.376 -6.450 14.111 1.00 92.69 136 ARG A CA 1
ATOM 1120 C C . ARG A 1 136 ? 0.957 -6.883 12.705 1.00 92.69 136 ARG A C 1
ATOM 1122 O O . ARG A 1 136 ? 0.220 -7.855 12.565 1.00 92.69 136 ARG A O 1
ATOM 1129 N N . THR A 1 137 ? 1.405 -6.167 11.679 1.00 96.31 137 THR A N 1
ATOM 1130 C CA . THR A 1 137 ? 1.028 -6.412 10.291 1.00 96.31 137 THR A CA 1
ATOM 1131 C C . THR A 1 137 ? 2.113 -7.224 9.598 1.00 96.31 137 THR A C 1
ATOM 1133 O O . THR A 1 137 ? 3.279 -6.836 9.557 1.00 96.31 137 THR A O 1
ATOM 1136 N N . CYS A 1 138 ? 1.726 -8.351 9.009 1.00 95.44 138 CYS A N 1
ATOM 1137 C CA . CYS A 1 138 ? 2.597 -9.123 8.137 1.00 95.44 138 CYS A CA 1
ATOM 1138 C C . CYS A 1 138 ? 2.696 -8.431 6.771 1.00 95.44 138 CYS A C 1
ATOM 1140 O O . CYS A 1 138 ? 1.677 -8.229 6.109 1.00 95.44 138 CYS A O 1
ATOM 1142 N N . LEU A 1 139 ? 3.913 -8.082 6.348 1.00 94.75 139 LEU A N 1
ATOM 1143 C CA . LEU A 1 139 ? 4.199 -7.666 4.976 1.00 94.75 139 LEU A CA 1
ATOM 1144 C C . LEU A 1 139 ? 4.476 -8.906 4.123 1.00 94.75 139 LEU A C 1
ATOM 1146 O O . LEU A 1 139 ? 5.356 -9.699 4.459 1.00 94.75 139 LEU A O 1
ATOM 1150 N N . ARG A 1 140 ? 3.759 -9.058 3.010 1.00 93.69 140 ARG A N 1
ATOM 1151 C CA . ARG A 1 140 ? 3.937 -10.179 2.081 1.00 93.69 140 ARG A CA 1
ATOM 1152 C C . ARG A 1 140 ? 3.993 -9.698 0.640 1.00 93.69 140 ARG A C 1
ATOM 1154 O O . ARG A 1 140 ? 3.215 -8.838 0.245 1.00 93.69 140 ARG A O 1
ATOM 1161 N N . PHE A 1 141 ? 4.886 -10.296 -0.137 1.00 90.62 141 PHE A N 1
ATOM 1162 C CA . PHE A 1 141 ? 4.997 -10.085 -1.575 1.00 90.62 141 PHE A CA 1
ATOM 1163 C C . PHE A 1 141 ? 4.595 -11.373 -2.280 1.00 90.62 141 PHE A C 1
ATOM 1165 O O . PHE A 1 141 ? 5.218 -12.406 -2.049 1.00 90.62 141 PHE A O 1
ATOM 1172 N N . ASP A 1 142 ? 3.579 -11.300 -3.133 1.00 88.94 142 ASP A N 1
ATOM 1173 C CA . ASP A 1 142 ? 3.137 -12.422 -3.959 1.00 88.94 142 ASP A CA 1
ATOM 1174 C C . ASP A 1 142 ? 3.164 -12.002 -5.433 1.00 88.94 142 ASP A C 1
ATOM 1176 O O . ASP A 1 142 ? 3.111 -10.819 -5.763 1.00 88.94 142 ASP A O 1
ATOM 1180 N N . CYS A 1 143 ? 3.252 -12.963 -6.348 1.00 81.50 143 CYS A N 1
ATOM 1181 C CA . CYS A 1 143 ? 3.124 -12.682 -7.777 1.00 81.50 143 CYS A CA 1
ATOM 1182 C C . CYS A 1 143 ? 1.649 -12.753 -8.183 1.00 81.50 143 CYS A C 1
ATOM 1184 O O . CYS A 1 143 ? 0.968 -13.715 -7.822 1.00 81.50 143 CYS A O 1
ATOM 1186 N N . CYS A 1 144 ? 1.163 -11.783 -8.966 1.00 71.38 144 CYS A N 1
ATOM 1187 C CA . CYS A 1 144 ? -0.133 -11.921 -9.627 1.00 71.38 144 CYS A CA 1
ATOM 1188 C C . CYS A 1 144 ? -0.132 -13.215 -10.450 1.00 71.38 144 CYS A C 1
ATOM 1190 O O . CYS A 1 144 ? 0.763 -13.423 -11.274 1.00 71.38 144 CYS A O 1
ATOM 1192 N N . SER A 1 145 ? -1.124 -14.075 -10.225 1.00 59.19 145 SER A N 1
ATOM 1193 C CA . SER A 1 145 ? -1.392 -15.207 -11.111 1.00 59.19 145 SER A CA 1
ATOM 1194 C C . SER A 1 145 ? -1.683 -14.655 -12.509 1.00 59.19 145 SER A C 1
ATOM 1196 O O . SER A 1 145 ? -2.449 -13.698 -12.631 1.00 59.19 145 SER A O 1
ATOM 1198 N N . ALA A 1 146 ? -0.996 -15.189 -13.521 1.00 49.62 146 ALA A N 1
ATOM 1199 C CA . ALA A 1 146 ? -1.210 -14.825 -14.920 1.00 49.62 146 ALA A CA 1
ATOM 1200 C C . ALA A 1 146 ? -2.591 -15.276 -15.411 1.00 49.62 146 ALA A C 1
ATOM 1202 O O . ALA A 1 146 ? -3.067 -16.326 -14.918 1.00 49.62 146 ALA A O 1
#

Organism: Parascaris univalens (NCBI:txid6257)

pLDDT: mean 78.91, std 14.25, range [45.22, 97.19]

Foldseek 3Di:
DDDQAAEDEAADPPDDDLVVCVVDPDDDADEDDLCQLSYQEYEYNEAHDHDDPPPDDDDPQSQNHAEYEYACYWHQPLVSVLVSCLSPLNHAEYEYAHEPPVVVVVVPDDPPRCPPLRNCSQPPVNNVCCCVRVVNYDYYYHYPDD

Secondary structure (DSSP, 8-state):
-PPPEEEEEEE-TT---HHHHHH-S-----B--GGGGGEEEEEEES-B-B-----S-S-----S--EEEEES--BS-HHHHHHHHTT-TT--EEEEEEPTTHHHHHHHS-TTTTTSGGGGGGSGGGGTTHHHH-TTPEEEEEEPP-

Radius of gyration: 15.39 Å; Cα contacts (8 Å, |Δi|>4): 255; chains: 1; bounding box: 48×31×36 Å